Protein AF-A0A6V7J3E6-F1 (afdb_monomer_lite)

pLDDT: mean 88.66, std 9.28, range [53.09, 97.12]

Structure (mmCIF, N/CA/C/O backbone):
data_AF-A0A6V7J3E6-F1
#
_entry.id   AF-A0A6V7J3E6-F1
#
loop_
_atom_site.group_PDB
_atom_site.id
_atom_site.type_symbol
_atom_site.label_atom_id
_atom_site.label_alt_id
_atom_site.label_comp_id
_atom_site.label_asym_id
_atom_site.label_entity_id
_atom_site.label_seq_id
_atom_site.pdbx_PDB_ins_code
_atom_site.Cartn_x
_atom_site.Cartn_y
_atom_site.Cartn_z
_atom_site.occupancy
_atom_site.B_iso_or_equiv
_atom_site.auth_seq_id
_atom_site.auth_comp_id
_atom_site.auth_asym_id
_atom_site.auth_atom_id
_atom_site.pdbx_PDB_model_num
ATOM 1 N N . MET A 1 1 ? -25.220 -3.007 14.028 1.00 53.09 1 MET A N 1
ATOM 2 C CA . MET A 1 1 ? -24.595 -3.687 12.877 1.00 53.09 1 MET A CA 1
ATOM 3 C C . MET A 1 1 ? -23.159 -3.190 12.847 1.00 53.09 1 MET A C 1
ATOM 5 O O . MET A 1 1 ? -22.962 -2.015 12.569 1.00 53.09 1 MET A O 1
ATOM 9 N N . ASP A 1 2 ? -22.19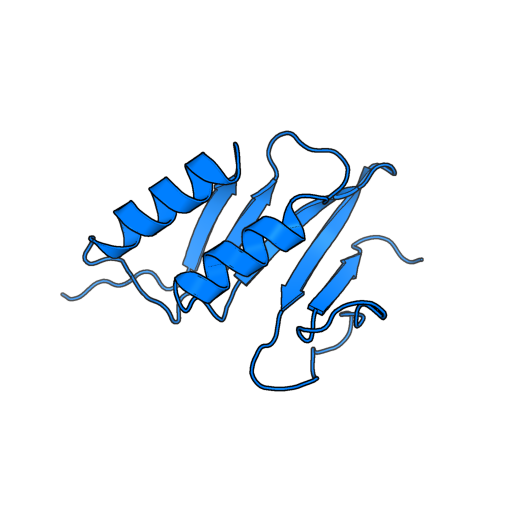5 -4.015 13.258 1.00 71.75 2 ASP A N 1
ATOM 10 C CA . ASP A 1 2 ? -20.779 -3.621 13.319 1.00 71.75 2 ASP A CA 1
ATOM 11 C C . ASP A 1 2 ? -20.167 -3.724 11.921 1.00 71.75 2 ASP A C 1
ATOM 13 O O . ASP A 1 2 ? -19.613 -4.751 11.535 1.00 71.75 2 ASP A O 1
ATOM 17 N N . PHE A 1 3 ? -20.329 -2.667 11.127 1.00 77.75 3 PHE A N 1
ATOM 18 C CA . PHE A 1 3 ? -19.714 -2.589 9.808 1.00 77.75 3 PHE A CA 1
ATOM 19 C C . PHE A 1 3 ? -18.234 -2.219 9.940 1.00 77.75 3 PHE A C 1
ATOM 21 O O . PHE A 1 3 ? -17.891 -1.138 10.426 1.00 77.75 3 PHE A O 1
ATOM 28 N N . ARG A 1 4 ? -17.363 -3.109 9.465 1.00 85.00 4 ARG A N 1
ATOM 29 C CA . ARG A 1 4 ? -15.922 -2.883 9.330 1.00 85.00 4 ARG A CA 1
ATOM 30 C C . ARG A 1 4 ? -15.556 -2.914 7.853 1.00 85.00 4 ARG A C 1
ATOM 32 O O . ARG A 1 4 ? -16.156 -3.666 7.091 1.00 85.00 4 ARG A O 1
ATOM 39 N N . ALA A 1 5 ? -14.586 -2.103 7.443 1.00 89.31 5 ALA A N 1
ATOM 40 C CA . ALA A 1 5 ? -14.147 -2.112 6.055 1.00 89.31 5 ALA A CA 1
ATOM 41 C C . ALA A 1 5 ? -13.396 -3.417 5.746 1.00 89.31 5 ALA A C 1
ATOM 43 O O . ALA A 1 5 ? -12.490 -3.794 6.485 1.00 89.31 5 ALA A O 1
ATOM 44 N N . ASP A 1 6 ? -13.729 -4.081 4.641 1.00 93.81 6 ASP A N 1
ATOM 45 C CA . ASP A 1 6 ? -12.952 -5.222 4.125 1.00 93.81 6 ASP A CA 1
ATOM 46 C C . ASP A 1 6 ? -11.871 -4.782 3.130 1.00 93.81 6 ASP A C 1
ATOM 48 O O . ASP A 1 6 ? -10.875 -5.478 2.913 1.00 93.81 6 ASP A O 1
ATOM 52 N N . THR A 1 7 ? -12.069 -3.618 2.509 1.00 95.31 7 THR A N 1
ATOM 53 C CA . THR A 1 7 ? -11.146 -2.999 1.557 1.00 95.31 7 THR A CA 1
ATOM 54 C C . THR A 1 7 ? -11.096 -1.496 1.796 1.00 95.31 7 THR A C 1
ATOM 56 O O . THR A 1 7 ? -12.129 -0.861 1.999 1.00 95.31 7 THR A O 1
ATOM 59 N N . VAL A 1 8 ? -9.893 -0.932 1.754 1.00 95.56 8 VAL A N 1
ATOM 60 C CA . VAL A 1 8 ? -9.627 0.497 1.905 1.00 95.56 8 VAL A CA 1
ATOM 61 C C . VAL A 1 8 ? -8.740 0.940 0.749 1.00 95.56 8 VAL A C 1
ATOM 63 O O . VAL A 1 8 ? -7.716 0.316 0.482 1.00 95.56 8 VAL A O 1
ATOM 66 N N . ILE A 1 9 ? -9.118 2.021 0.070 1.00 95.69 9 ILE A N 1
ATOM 67 C CA . ILE A 1 9 ? -8.331 2.619 -1.014 1.00 95.69 9 ILE A CA 1
ATOM 68 C C . ILE A 1 9 ? -7.919 4.023 -0.579 1.00 95.69 9 ILE A C 1
ATOM 70 O O . ILE A 1 9 ? -8.763 4.824 -0.179 1.00 95.69 9 ILE A O 1
ATOM 74 N N . LEU A 1 10 ? -6.623 4.317 -0.644 1.00 95.00 10 LEU A N 1
ATOM 75 C CA . LEU A 1 10 ? -6.033 5.578 -0.208 1.00 95.00 10 LEU A CA 1
ATOM 76 C C . LEU A 1 10 ? -5.233 6.191 -1.350 1.00 95.00 10 LEU A C 1
ATOM 78 O O . LEU A 1 10 ? -4.349 5.554 -1.913 1.00 95.00 10 LEU A O 1
ATOM 82 N N . LEU A 1 11 ? -5.507 7.458 -1.647 1.00 94.12 11 LEU A N 1
ATOM 83 C CA . LEU A 1 11 ? -4.679 8.262 -2.540 1.00 94.12 11 LEU A CA 1
ATOM 84 C C . LEU A 1 11 ? -3.573 8.920 -1.710 1.00 94.12 11 LEU A C 1
ATOM 86 O O . LEU A 1 11 ? -3.833 9.844 -0.934 1.00 94.12 11 LEU A O 1
ATOM 90 N N . LYS A 1 12 ? -2.332 8.455 -1.858 1.00 93.38 12 LYS A N 1
ATOM 91 C CA . LYS A 1 12 ? -1.178 9.022 -1.159 1.00 93.38 12 LYS A CA 1
ATOM 92 C C . LYS A 1 12 ? -0.751 10.317 -1.850 1.00 93.38 12 LYS A C 1
ATOM 94 O O . LYS A 1 12 ? -0.232 10.305 -2.960 1.00 93.38 12 LYS A O 1
ATOM 99 N N . ARG A 1 13 ? -0.951 11.442 -1.154 1.00 90.88 13 ARG A N 1
ATOM 100 C CA . ARG A 1 13 ? -0.450 12.776 -1.551 1.00 90.88 13 ARG A CA 1
ATOM 101 C C . ARG A 1 13 ? 0.945 13.069 -1.002 1.00 90.88 13 ARG A C 1
ATOM 103 O O . ARG A 1 13 ? 1.757 13.704 -1.652 1.00 90.88 13 ARG A O 1
ATOM 110 N N . SER A 1 14 ? 1.206 12.617 0.221 1.00 93.00 14 SER A N 1
ATOM 111 C CA . SER A 1 14 ? 2.509 12.652 0.887 1.00 93.00 14 SER A CA 1
ATOM 112 C C . SER A 1 14 ? 2.528 11.575 1.971 1.00 93.00 14 SER A C 1
ATOM 114 O O . SER A 1 14 ? 1.466 11.126 2.415 1.00 93.00 14 SER A O 1
ATOM 116 N N . LEU A 1 15 ? 3.716 11.164 2.423 1.00 94.69 15 LEU A N 1
ATOM 117 C CA . LEU A 1 15 ? 3.839 10.201 3.526 1.00 94.69 15 LEU A CA 1
ATOM 118 C C . LEU A 1 15 ? 3.178 10.720 4.810 1.00 94.69 15 LEU A C 1
ATOM 120 O O . LEU A 1 15 ? 2.466 9.980 5.479 1.00 94.69 15 LEU A O 1
ATOM 124 N N . GLN A 1 16 ? 3.348 12.012 5.109 1.00 95.88 16 GLN A N 1
ATOM 125 C CA . GLN A 1 16 ? 2.758 12.638 6.291 1.00 95.88 16 GLN A CA 1
ATOM 126 C C . GLN A 1 16 ? 1.224 12.622 6.241 1.00 95.88 16 GLN A C 1
ATOM 128 O O . GLN A 1 16 ? 0.569 12.344 7.243 1.00 95.88 16 GLN A O 1
ATOM 133 N N . LYS A 1 17 ? 0.637 12.910 5.070 1.00 94.94 17 LYS A N 1
ATOM 134 C CA . LYS A 1 17 ? -0.819 12.903 4.908 1.00 94.94 17 LYS A CA 1
ATOM 135 C C . LYS A 1 17 ? -1.384 11.487 5.006 1.00 94.94 17 LYS A C 1
ATOM 137 O O . LYS A 1 17 ? -2.380 11.298 5.693 1.00 94.94 17 LYS A O 1
ATOM 142 N N . LEU A 1 18 ? -0.713 10.506 4.398 1.00 95.88 18 LEU A N 1
ATOM 143 C CA . LEU A 1 18 ? -1.084 9.095 4.509 1.00 95.88 18 LEU A CA 1
ATOM 144 C C . LEU A 1 18 ? -1.094 8.620 5.970 1.00 95.88 18 LEU A C 1
ATOM 146 O O . LEU A 1 18 ? -2.064 7.999 6.397 1.00 95.88 18 LEU A O 1
ATOM 150 N N . ASP A 1 19 ? -0.041 8.930 6.731 1.00 97.12 19 ASP A N 1
ATOM 151 C CA . ASP A 1 19 ? 0.054 8.568 8.150 1.00 97.12 19 ASP A CA 1
ATOM 152 C C . ASP A 1 19 ? -1.088 9.193 8.966 1.00 97.12 19 ASP A C 1
ATOM 154 O O . ASP A 1 19 ? -1.808 8.498 9.684 1.00 97.12 19 ASP A O 1
ATOM 158 N N . MET A 1 20 ? -1.346 10.493 8.772 1.00 96.81 20 MET A N 1
ATOM 159 C CA . MET A 1 20 ? -2.471 11.183 9.412 1.00 96.81 20 MET A CA 1
ATOM 160 C C . MET A 1 20 ? -3.831 10.565 9.059 1.00 96.81 20 MET A C 1
ATOM 162 O O . MET A 1 20 ? -4.665 10.382 9.947 1.00 96.81 20 MET A O 1
ATOM 166 N N . ASP A 1 21 ? -4.066 10.243 7.786 1.00 95.44 21 ASP A N 1
ATOM 167 C CA . ASP A 1 21 ? -5.337 9.680 7.321 1.00 95.44 21 ASP A CA 1
ATOM 168 C C . ASP A 1 21 ? -5.574 8.282 7.911 1.00 95.44 21 ASP A C 1
ATOM 170 O O . ASP A 1 21 ? -6.668 7.985 8.399 1.00 95.44 21 ASP A O 1
ATOM 174 N N . LEU A 1 22 ? -4.534 7.446 7.962 1.00 95.81 22 LEU A N 1
ATOM 175 C CA . LEU A 1 22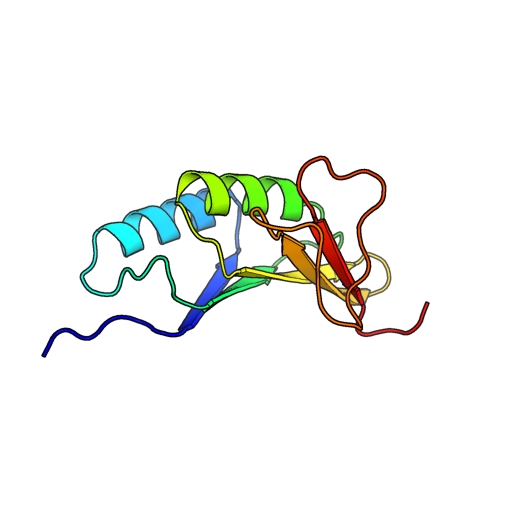 ? -4.597 6.129 8.594 1.00 95.81 22 LEU A CA 1
ATOM 176 C C . LEU A 1 22 ? -4.801 6.220 10.115 1.00 95.81 22 LEU A C 1
ATOM 178 O O . LEU A 1 22 ? -5.616 5.477 10.669 1.00 95.81 22 LEU A O 1
ATOM 182 N N . LEU A 1 23 ? -4.119 7.146 10.797 1.00 96.25 23 LEU A N 1
ATOM 183 C CA . LEU A 1 23 ? -4.301 7.395 12.231 1.00 96.25 23 LEU A CA 1
ATOM 184 C C . LEU A 1 23 ? -5.712 7.889 12.559 1.00 96.25 23 LEU A C 1
ATOM 186 O O . LEU A 1 23 ? -6.273 7.501 13.587 1.00 96.25 23 LEU A O 1
ATOM 190 N N . LEU A 1 24 ? -6.297 8.732 11.705 1.00 95.38 24 LEU A N 1
ATOM 191 C CA . LEU A 1 24 ? -7.677 9.177 11.860 1.00 95.38 24 LEU A CA 1
ATOM 192 C C . LEU A 1 24 ? -8.644 8.011 11.654 1.00 95.38 24 LEU A C 1
ATOM 194 O O . LEU A 1 24 ? -9.511 7.784 12.495 1.00 95.38 24 LEU A O 1
ATOM 198 N N . MET A 1 25 ? -8.457 7.229 10.589 1.00 93.31 25 MET A N 1
ATOM 199 C CA . MET A 1 25 ? -9.285 6.059 10.306 1.00 93.31 25 MET A CA 1
ATOM 200 C C . MET A 1 25 ? -9.224 5.024 11.434 1.00 93.31 25 MET A C 1
ATOM 202 O O . MET A 1 25 ? -10.257 4.459 11.786 1.00 93.31 25 MET A O 1
ATOM 206 N N . LYS A 1 26 ? -8.059 4.832 12.066 1.00 94.38 26 LYS A N 1
ATOM 207 C CA . LYS A 1 26 ? -7.878 3.950 13.231 1.00 94.38 26 LYS A CA 1
ATOM 208 C C . LYS A 1 26 ? -8.758 4.322 14.431 1.00 94.38 26 LYS A C 1
ATOM 210 O O . LYS A 1 26 ? -9.058 3.461 15.252 1.00 94.38 26 LYS A O 1
ATOM 215 N N . LYS A 1 27 ? -9.191 5.583 14.534 1.00 94.62 27 LYS A N 1
ATOM 216 C CA . LYS A 1 27 ? -10.116 6.059 15.579 1.00 94.62 27 LYS A CA 1
ATOM 217 C C . LYS A 1 27 ? -11.590 5.831 15.230 1.00 94.62 27 LYS A C 1
ATOM 219 O O . LYS A 1 27 ? -12.453 6.084 16.064 1.00 94.62 27 LYS A O 1
ATOM 224 N N . THR A 1 28 ? -11.890 5.395 14.009 1.00 92.00 28 THR A N 1
ATOM 225 C CA . THR A 1 28 ? -13.260 5.152 13.544 1.00 92.00 28 THR A CA 1
ATOM 226 C C . THR A 1 28 ? -13.662 3.694 13.745 1.00 92.00 28 THR A C 1
ATOM 228 O O . THR A 1 28 ? -12.819 2.799 13.792 1.00 92.00 28 THR A O 1
ATOM 231 N N . GLN A 1 29 ? -14.970 3.436 13.772 1.00 90.38 29 GLN A N 1
ATOM 232 C CA . GLN A 1 29 ? -15.521 2.075 13.798 1.00 90.38 29 GLN A CA 1
ATOM 233 C C . GLN A 1 29 ? -15.176 1.244 12.546 1.00 90.38 29 GLN A C 1
ATOM 235 O O . GLN A 1 29 ? -15.283 0.022 12.573 1.00 90.38 29 GLN A O 1
ATOM 240 N N . TRP A 1 30 ? -14.749 1.890 11.452 1.00 89.06 30 TRP A N 1
ATOM 241 C CA . TRP A 1 30 ? -14.405 1.218 10.197 1.00 89.06 30 TRP A CA 1
ATOM 242 C C . TRP A 1 30 ? -13.008 0.598 10.211 1.00 89.06 30 TRP A C 1
ATOM 244 O O . TRP A 1 30 ? -12.689 -0.173 9.304 1.00 89.06 30 TRP A O 1
ATOM 254 N N . TRP A 1 31 ? -12.181 0.917 11.216 1.00 93.00 31 TRP A N 1
ATOM 255 C CA . TRP A 1 31 ? -10.831 0.382 11.325 1.00 93.00 31 TRP A CA 1
ATOM 256 C C . TRP A 1 31 ? -10.838 -1.142 11.390 1.00 93.00 31 TRP A C 1
ATOM 258 O O . TRP A 1 31 ? -11.386 -1.764 12.303 1.00 93.00 31 TRP A O 1
ATOM 268 N N . ASN A 1 32 ? -10.144 -1.740 10.432 1.00 92.88 32 ASN A N 1
ATOM 269 C CA . ASN A 1 32 ? -9.941 -3.168 10.362 1.00 92.88 32 ASN A CA 1
ATOM 270 C C . ASN A 1 32 ? -8.503 -3.435 9.922 1.00 92.88 32 ASN A C 1
ATOM 272 O O . ASN A 1 32 ? -8.155 -3.265 8.759 1.00 92.88 32 ASN A O 1
ATOM 276 N N . HIS A 1 33 ? -7.666 -3.867 10.863 1.00 87.44 33 HIS A N 1
ATOM 277 C CA . HIS A 1 33 ? -6.265 -4.201 10.595 1.00 87.44 33 HIS A CA 1
ATOM 278 C C . HIS A 1 33 ? -6.106 -5.399 9.637 1.00 87.44 33 HIS A C 1
ATOM 280 O O . HIS A 1 33 ? -5.043 -5.570 9.045 1.00 87.44 33 HIS A O 1
ATOM 286 N N . MET A 1 34 ? -7.166 -6.199 9.457 1.00 90.06 34 MET A N 1
ATOM 287 C CA . MET A 1 34 ? -7.210 -7.320 8.514 1.00 90.06 34 MET A CA 1
ATOM 288 C C . MET A 1 34 ? -7.727 -6.923 7.124 1.00 90.06 34 MET A C 1
ATOM 290 O O . MET A 1 34 ? -7.664 -7.745 6.207 1.00 90.06 34 MET A O 1
ATOM 294 N N . ALA A 1 35 ? -8.229 -5.693 6.950 1.00 94.62 35 ALA A N 1
ATOM 295 C CA . ALA A 1 35 ? -8.700 -5.202 5.657 1.00 94.62 35 ALA A CA 1
ATOM 296 C C . ALA A 1 35 ? -7.576 -5.187 4.619 1.00 94.62 35 ALA A C 1
ATOM 298 O O . ALA A 1 35 ? -6.397 -5.148 4.963 1.00 94.62 35 ALA A O 1
ATOM 299 N N . ARG A 1 36 ? -7.946 -5.179 3.336 1.00 95.44 36 ARG A N 1
ATOM 300 C CA . ARG A 1 36 ? -7.001 -4.991 2.228 1.00 95.44 36 ARG A CA 1
ATOM 301 C C . ARG A 1 36 ? -6.824 -3.504 1.951 1.00 95.44 36 ARG A C 1
ATOM 303 O O . ARG A 1 36 ? -7.795 -2.826 1.624 1.00 95.44 36 ARG A O 1
ATOM 310 N N . PHE A 1 37 ? -5.600 -3.008 2.057 1.00 96.69 37 PHE A N 1
ATOM 311 C CA . PHE A 1 37 ? -5.268 -1.604 1.841 1.00 96.69 37 PHE A CA 1
ATOM 312 C C . PHE A 1 37 ? -4.599 -1.422 0.481 1.00 96.69 37 PHE A C 1
ATOM 314 O O . PHE A 1 37 ? -3.515 -1.944 0.242 1.00 96.69 37 PHE A O 1
ATOM 321 N N . PHE A 1 38 ? -5.216 -0.644 -0.399 1.00 96.94 38 PHE A N 1
ATOM 322 C CA . PHE A 1 38 ? -4.621 -0.216 -1.659 1.00 96.94 38 PHE A CA 1
ATOM 323 C C . PHE A 1 38 ? -4.177 1.232 -1.518 1.00 96.94 38 PHE A C 1
ATOM 325 O O . PHE A 1 38 ? -5.000 2.121 -1.310 1.00 96.94 38 PHE A O 1
ATOM 332 N N . ILE A 1 39 ? -2.874 1.469 -1.599 1.00 96.81 39 ILE A N 1
ATOM 333 C CA . ILE A 1 39 ? -2.281 2.798 -1.471 1.00 96.81 39 ILE A CA 1
ATOM 334 C C . ILE A 1 39 ? -1.785 3.193 -2.854 1.00 96.81 39 ILE A C 1
ATOM 336 O O . ILE A 1 39 ? -0.906 2.541 -3.407 1.00 96.81 39 ILE A O 1
ATOM 340 N N . LEU A 1 40 ? -2.369 4.236 -3.424 1.00 95.25 40 LEU A N 1
ATOM 341 C CA . LEU A 1 40 ? -2.094 4.671 -4.786 1.00 95.25 40 LEU A CA 1
ATOM 342 C C . LEU A 1 40 ? -1.240 5.936 -4.746 1.00 95.25 40 LEU A C 1
ATOM 344 O O . LEU A 1 40 ? -1.607 6.910 -4.084 1.00 95.25 40 LEU A O 1
ATOM 348 N N . GLU A 1 41 ? -0.109 5.921 -5.441 1.00 90.50 41 GLU A N 1
ATOM 349 C CA . GLU A 1 41 ? 0.699 7.113 -5.675 1.00 90.50 41 GLU A CA 1
ATOM 350 C C . GLU A 1 41 ? -0.066 8.112 -6.545 1.00 90.50 41 GLU A C 1
ATOM 352 O O . GLU A 1 41 ? -0.687 7.726 -7.534 1.00 90.50 41 GLU A O 1
ATOM 357 N N . SER A 1 42 ? -0.032 9.394 -6.175 1.00 79.44 42 SER A N 1
ATOM 358 C CA . SER A 1 42 ? -0.745 10.435 -6.928 1.00 79.44 42 SER A CA 1
ATOM 359 C C . SER A 1 42 ? 0.170 11.382 -7.698 1.00 79.44 42 SER A C 1
ATOM 361 O O . SER A 1 42 ? -0.305 12.008 -8.643 1.00 79.44 42 SER A O 1
ATOM 363 N N . LEU A 1 43 ? 1.444 11.513 -7.305 1.00 70.44 43 LEU A N 1
ATOM 364 C CA . LEU A 1 43 ? 2.326 12.572 -7.815 1.00 70.44 43 LEU A CA 1
ATOM 365 C C . LEU A 1 43 ? 3.748 12.109 -8.173 1.00 70.44 43 LEU A C 1
ATOM 367 O O . LEU A 1 43 ? 4.362 12.722 -9.043 1.00 70.44 43 LEU A O 1
ATOM 371 N N . ASP A 1 44 ? 4.278 11.060 -7.535 1.00 67.81 44 ASP A N 1
ATOM 372 C CA . ASP A 1 44 ? 5.675 10.640 -7.728 1.00 67.81 44 ASP A CA 1
ATOM 373 C C . ASP A 1 44 ? 5.843 9.627 -8.880 1.00 67.81 44 ASP A C 1
ATOM 375 O O . ASP A 1 44 ? 5.084 8.664 -8.988 1.00 67.81 44 ASP A O 1
ATOM 379 N N 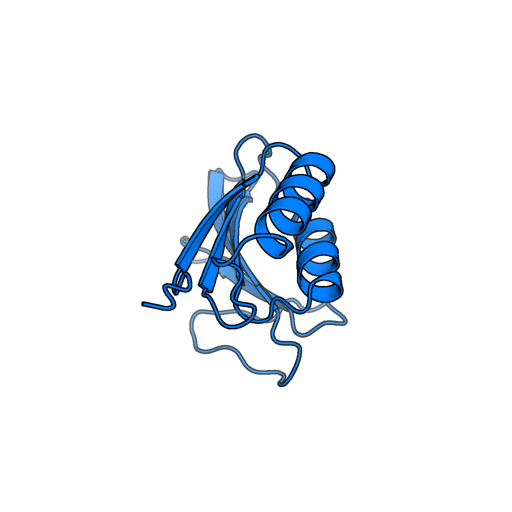. VAL A 1 45 ? 6.890 9.811 -9.698 1.00 71.06 45 VAL A N 1
ATOM 380 C CA . VAL A 1 45 ? 7.221 8.969 -10.874 1.00 71.06 45 VAL A CA 1
ATOM 381 C C . VAL A 1 45 ? 8.489 8.132 -10.637 1.00 71.06 45 VAL A C 1
ATOM 383 O O . VAL A 1 45 ? 9.355 8.012 -11.502 1.00 71.06 45 VAL A O 1
ATOM 386 N N . ASP A 1 46 ? 8.694 7.616 -9.423 1.00 82.75 46 ASP A N 1
ATOM 387 C CA . ASP A 1 46 ? 9.852 6.752 -9.139 1.00 82.75 46 ASP A CA 1
ATOM 388 C C . ASP A 1 46 ? 9.668 5.720 -8.022 1.00 82.75 46 ASP A C 1
ATOM 390 O O . ASP A 1 46 ? 10.639 5.075 -7.621 1.00 82.75 46 ASP A O 1
ATOM 394 N N . CYS A 1 47 ? 8.440 5.533 -7.526 1.00 89.94 47 CYS A N 1
ATOM 395 C CA . CYS A 1 47 ? 8.113 4.529 -6.508 1.00 89.94 47 CYS A CA 1
ATOM 396 C C . CYS A 1 47 ? 8.939 4.613 -5.203 1.00 89.94 47 CYS A C 1
ATOM 398 O O . CYS A 1 47 ? 8.891 3.701 -4.370 1.00 89.94 47 CYS A O 1
ATOM 400 N N . SER A 1 48 ? 9.666 5.712 -4.973 1.00 90.06 48 SER A N 1
ATOM 401 C CA . SER A 1 48 ? 10.595 5.876 -3.843 1.00 90.06 48 SER A CA 1
ATOM 402 C C . SER A 1 48 ? 9.905 5.869 -2.475 1.00 90.06 48 SER A C 1
ATOM 404 O O . SER A 1 48 ? 10.518 5.560 -1.450 1.00 90.06 48 SER A O 1
ATOM 406 N N . SER A 1 49 ? 8.601 6.145 -2.447 1.00 92.50 49 SER A N 1
ATOM 407 C CA . SER A 1 49 ? 7.808 6.216 -1.221 1.00 92.50 49 SER A CA 1
ATOM 408 C C . SER A 1 49 ? 7.497 4.864 -0.584 1.00 92.50 49 SER A C 1
ATOM 410 O O . SER A 1 49 ? 7.050 4.840 0.565 1.00 92.50 49 SER A O 1
ATOM 412 N N . PHE A 1 50 ? 7.756 3.743 -1.266 1.00 92.25 50 PHE A N 1
ATOM 413 C CA . PHE A 1 50 ? 7.428 2.418 -0.737 1.00 92.25 50 PHE A CA 1
ATOM 414 C C . PHE A 1 50 ? 8.038 2.158 0.650 1.00 92.25 50 PHE A C 1
ATOM 416 O O . PHE A 1 50 ? 7.346 1.659 1.532 1.00 92.25 50 PHE A O 1
ATOM 423 N N . SER A 1 51 ? 9.301 2.539 0.879 1.00 90.94 51 SER A N 1
ATOM 424 C CA . SER A 1 51 ? 9.961 2.342 2.181 1.00 90.94 51 SER A CA 1
ATOM 425 C C . SER A 1 51 ? 9.228 3.078 3.313 1.00 90.94 51 SER A C 1
ATOM 427 O O . SER A 1 51 ? 8.942 2.502 4.364 1.00 90.94 51 SER A O 1
ATOM 429 N N . GLY A 1 52 ? 8.835 4.333 3.070 1.00 93.25 52 GLY A N 1
ATOM 430 C CA . GLY A 1 52 ? 8.060 5.124 4.027 1.00 93.25 52 GLY A CA 1
ATOM 431 C C . GLY A 1 52 ? 6.673 4.534 4.282 1.00 93.25 52 GLY A C 1
ATOM 432 O O . GLY A 1 52 ? 6.256 4.418 5.433 1.00 93.25 52 GLY A O 1
ATOM 433 N N . ILE A 1 53 ? 5.988 4.093 3.225 1.00 94.44 53 ILE A N 1
ATOM 434 C CA . ILE A 1 53 ? 4.678 3.436 3.320 1.00 94.44 53 ILE A CA 1
ATOM 435 C C . ILE A 1 53 ? 4.785 2.137 4.120 1.00 94.44 53 ILE A C 1
ATOM 437 O O . ILE A 1 53 ? 4.001 1.933 5.041 1.00 94.44 53 ILE A O 1
ATOM 441 N N . SER A 1 54 ? 5.783 1.300 3.826 1.00 92.00 54 SER A N 1
ATOM 442 C CA . SER A 1 54 ? 6.041 0.054 4.549 1.00 92.00 54 SER A CA 1
ATOM 443 C C . SER A 1 54 ? 6.303 0.286 6.037 1.00 92.00 54 SER A C 1
ATOM 445 O O . SER A 1 54 ? 5.951 -0.570 6.849 1.00 92.00 54 SER A O 1
ATOM 447 N N . ASN A 1 55 ? 6.927 1.406 6.409 1.00 92.75 55 ASN A N 1
ATOM 448 C CA . ASN A 1 55 ? 7.146 1.750 7.811 1.00 92.75 55 ASN A CA 1
ATOM 449 C C . ASN A 1 55 ? 5.835 2.183 8.491 1.00 92.75 55 ASN A C 1
ATOM 451 O O . ASN A 1 55 ? 5.519 1.710 9.580 1.00 92.75 55 ASN A O 1
ATOM 455 N N . ILE A 1 56 ? 5.040 3.030 7.828 1.00 95.19 56 ILE A N 1
ATOM 456 C CA . ILE A 1 56 ? 3.729 3.479 8.327 1.00 95.19 56 ILE A CA 1
ATOM 457 C C . ILE A 1 56 ? 2.787 2.284 8.530 1.00 95.19 56 ILE A C 1
ATOM 459 O O . ILE A 1 56 ? 2.221 2.119 9.612 1.00 95.19 56 ILE A O 1
ATOM 463 N N . THR A 1 57 ? 2.637 1.419 7.522 1.00 93.88 57 THR A N 1
ATOM 464 C CA . THR A 1 57 ? 1.742 0.253 7.600 1.00 93.88 57 THR A CA 1
ATOM 465 C C . THR A 1 57 ? 2.169 -0.701 8.707 1.00 93.88 57 THR A C 1
ATOM 467 O O . THR A 1 57 ? 1.325 -1.142 9.489 1.00 93.88 57 THR A O 1
ATOM 470 N N . ARG A 1 58 ? 3.478 -0.938 8.860 1.00 91.12 58 ARG A N 1
ATOM 471 C CA . ARG A 1 58 ? 4.033 -1.739 9.956 1.00 91.12 58 ARG A CA 1
ATOM 472 C C . ARG A 1 58 ? 3.711 -1.151 11.329 1.00 91.12 58 ARG A C 1
ATOM 474 O O . ARG A 1 58 ? 3.199 -1.873 12.177 1.00 91.12 58 ARG A O 1
ATOM 481 N N . ASN A 1 59 ? 3.947 0.143 11.540 1.00 92.81 59 ASN A N 1
ATOM 482 C CA . ASN A 1 59 ? 3.670 0.808 12.822 1.00 92.81 59 ASN A CA 1
ATOM 483 C C . ASN A 1 59 ? 2.182 0.769 13.205 1.00 92.81 59 ASN A C 1
ATOM 485 O O . ASN A 1 59 ? 1.825 0.851 14.382 1.00 92.81 59 ASN A O 1
ATOM 489 N N . LEU A 1 60 ? 1.303 0.625 12.213 1.00 93.38 60 LEU A N 1
ATOM 490 C CA . LEU A 1 60 ? -0.138 0.517 12.404 1.00 93.38 60 LEU A CA 1
ATOM 491 C C . LEU A 1 60 ? -0.660 -0.927 12.401 1.00 93.38 60 LEU A C 1
ATOM 493 O O . LEU A 1 60 ? -1.870 -1.113 12.521 1.00 93.38 60 LEU A O 1
ATOM 497 N N . ASN A 1 61 ? 0.220 -1.932 12.330 1.00 91.81 61 ASN A N 1
ATOM 498 C CA . ASN A 1 61 ? -0.126 -3.353 12.218 1.00 91.81 61 ASN A CA 1
ATOM 499 C C . ASN A 1 61 ? -1.029 -3.673 11.010 1.00 91.81 61 ASN A C 1
ATOM 501 O O . ASN A 1 61 ? -1.891 -4.547 11.083 1.00 91.81 61 ASN A O 1
ATOM 505 N N . ILE A 1 62 ? -0.844 -2.959 9.898 1.00 93.12 62 ILE A N 1
ATOM 506 C CA . ILE A 1 62 ? -1.496 -3.249 8.619 1.00 93.12 62 ILE A CA 1
ATOM 507 C C . ILE A 1 62 ? -0.635 -4.268 7.874 1.00 93.12 62 ILE A C 1
ATOM 509 O O . ILE A 1 62 ? 0.453 -3.946 7.398 1.00 93.12 62 ILE A O 1
ATOM 513 N N . ILE A 1 63 ? -1.133 -5.498 7.767 1.00 89.31 63 ILE A N 1
ATOM 514 C CA . ILE A 1 63 ? -0.404 -6.610 7.137 1.00 89.31 63 ILE A CA 1
ATOM 515 C C . ILE A 1 63 ? -0.753 -6.713 5.647 1.00 89.31 63 ILE A C 1
ATOM 517 O O . ILE A 1 63 ? 0.115 -6.949 4.813 1.00 89.31 63 ILE A O 1
ATOM 521 N N . ASN A 1 64 ? -2.023 -6.491 5.302 1.00 92.56 64 ASN A N 1
ATOM 522 C CA . ASN A 1 64 ? -2.541 -6.684 3.952 1.00 92.56 64 ASN A CA 1
ATOM 523 C C . ASN A 1 64 ? -2.565 -5.356 3.192 1.00 92.56 64 ASN A C 1
ATOM 525 O O . ASN A 1 64 ? -3.604 -4.699 3.131 1.00 92.56 64 ASN A O 1
ATOM 529 N N . PHE A 1 65 ? -1.437 -4.956 2.603 1.00 94.94 65 PHE A N 1
ATOM 530 C CA . PHE A 1 65 ? -1.396 -3.772 1.746 1.00 94.94 65 PHE A CA 1
ATOM 531 C C . PHE A 1 65 ? -0.716 -4.017 0.401 1.00 94.94 65 PHE A C 1
ATOM 533 O O . PHE A 1 65 ? 0.188 -4.843 0.275 1.00 94.94 65 PHE A O 1
ATOM 540 N N . VAL A 1 66 ? -1.140 -3.247 -0.596 1.00 95.69 66 VAL A N 1
ATOM 541 C CA . VAL A 1 66 ? -0.482 -3.106 -1.892 1.00 95.69 66 VAL A CA 1
ATOM 542 C C . VAL A 1 66 ? -0.288 -1.619 -2.149 1.00 95.69 66 VAL A C 1
ATOM 544 O O . VAL A 1 66 ? -1.244 -0.844 -2.106 1.00 95.69 66 VAL A O 1
ATOM 547 N N . TYR A 1 67 ? 0.952 -1.221 -2.403 1.00 95.88 67 TYR A N 1
ATOM 548 C CA . TYR A 1 67 ? 1.284 0.105 -2.907 1.00 95.88 67 TYR A CA 1
ATOM 549 C C . TYR A 1 67 ? 1.412 0.046 -4.426 1.00 95.88 67 TYR A C 1
ATOM 551 O O . TYR A 1 67 ? 2.115 -0.817 -4.942 1.00 95.88 67 TYR A O 1
ATOM 559 N N . MET A 1 68 ? 0.732 0.948 -5.125 1.00 95.06 68 MET A N 1
ATOM 560 C CA . MET A 1 68 ? 0.794 1.095 -6.575 1.00 95.06 68 MET A CA 1
ATOM 561 C C . MET A 1 68 ? 1.415 2.444 -6.915 1.00 95.06 68 MET A C 1
ATOM 563 O O . MET A 1 68 ? 1.003 3.471 -6.376 1.00 95.06 68 MET A O 1
ATOM 567 N N . CYS A 1 69 ? 2.370 2.439 -7.832 1.00 93.81 69 CYS A N 1
ATOM 568 C CA . CYS A 1 69 ? 3.044 3.634 -8.319 1.00 93.81 69 CYS A CA 1
ATOM 569 C C . CYS A 1 69 ? 3.424 3.479 -9.787 1.00 93.81 69 CYS A C 1
ATOM 571 O O . CYS A 1 69 ? 3.274 2.408 -10.375 1.00 93.81 69 CYS A O 1
ATOM 573 N N . VAL A 1 70 ? 3.911 4.573 -10.361 1.00 91.44 70 VAL A N 1
ATOM 574 C CA . VAL A 1 70 ? 4.470 4.598 -11.706 1.00 91.44 70 VAL A CA 1
ATOM 575 C C . VAL A 1 70 ? 5.973 4.820 -11.582 1.00 91.44 70 VAL A C 1
ATOM 577 O O . VAL A 1 70 ? 6.409 5.716 -10.856 1.00 91.44 70 VAL A O 1
ATOM 580 N N . A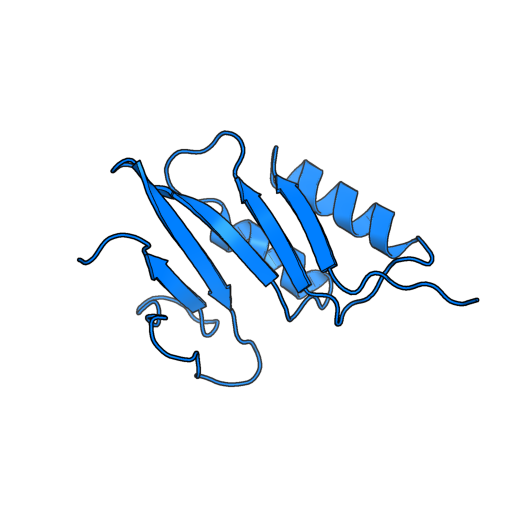SP A 1 71 ? 6.767 3.976 -12.233 1.00 89.81 71 ASP A N 1
ATOM 581 C CA . ASP A 1 71 ? 8.219 4.124 -12.259 1.00 89.81 71 ASP A CA 1
ATOM 582 C C . ASP A 1 71 ? 8.671 5.178 -13.289 1.00 89.81 71 ASP A C 1
ATOM 584 O O . ASP A 1 71 ? 7.876 5.735 -14.049 1.00 89.81 71 ASP A O 1
ATOM 588 N N . ARG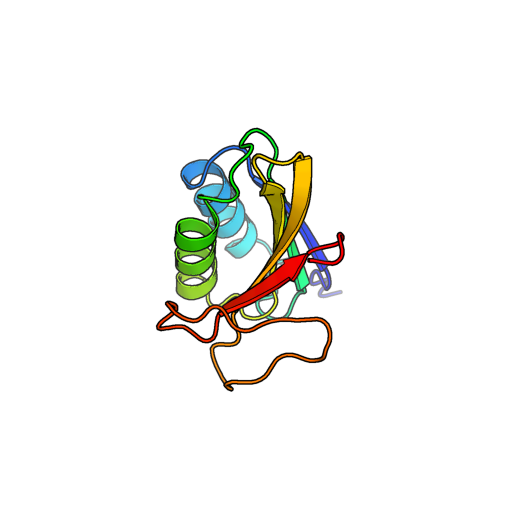 A 1 72 ? 9.981 5.439 -13.355 1.00 89.62 72 ARG A N 1
ATOM 589 C CA . ARG A 1 72 ? 10.554 6.420 -14.298 1.00 89.62 72 ARG A CA 1
ATOM 590 C C . ARG A 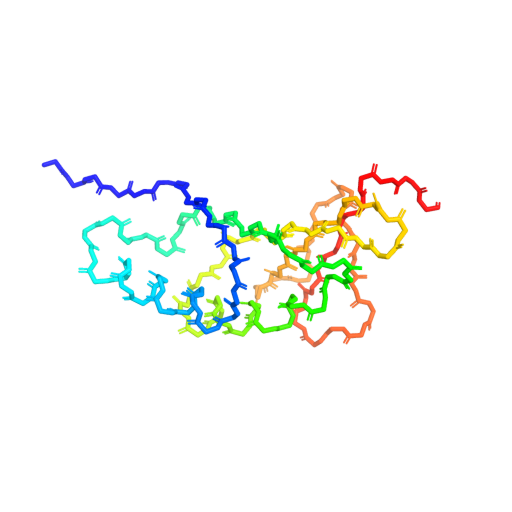1 72 ? 10.402 6.030 -15.770 1.00 89.62 72 ARG A C 1
ATOM 592 O O . ARG A 1 72 ? 10.586 6.883 -16.633 1.00 89.62 72 ARG A O 1
ATOM 599 N N . ALA A 1 73 ? 10.108 4.766 -16.056 1.00 89.44 73 ALA A N 1
ATOM 600 C CA . ALA A 1 73 ? 9.831 4.261 -17.393 1.00 89.44 73 ALA A CA 1
ATOM 601 C C . ALA A 1 73 ? 8.325 4.283 -17.726 1.00 89.44 73 ALA A C 1
ATOM 603 O O . ALA A 1 73 ? 7.932 3.810 -18.789 1.00 89.44 73 ALA A O 1
ATOM 604 N N . ASN A 1 74 ? 7.491 4.889 -16.870 1.00 88.06 74 ASN A N 1
ATOM 605 C CA . ASN A 1 74 ? 6.030 4.911 -16.964 1.00 88.06 74 ASN A CA 1
ATOM 606 C C . ASN A 1 74 ? 5.363 3.532 -16.832 1.00 88.06 74 ASN A C 1
ATOM 608 O O . ASN A 1 74 ? 4.233 3.332 -17.287 1.00 88.06 74 ASN A O 1
ATOM 612 N N . HIS A 1 75 ? 6.028 2.581 -16.182 1.00 90.25 75 HIS A N 1
ATOM 613 C CA . HIS A 1 75 ? 5.455 1.284 -15.866 1.00 90.25 75 HIS A CA 1
ATOM 614 C C . HIS A 1 75 ? 4.710 1.330 -14.537 1.00 90.25 75 HIS A C 1
ATOM 616 O O . HIS A 1 75 ? 5.172 1.935 -13.568 1.00 90.25 75 HIS A O 1
ATOM 622 N N . VAL A 1 76 ? 3.553 0.665 -14.478 1.00 91.56 76 VAL A N 1
ATOM 623 C CA . VAL A 1 76 ? 2.847 0.477 -13.209 1.00 91.56 76 VAL A CA 1
ATOM 624 C C . VAL A 1 76 ? 3.541 -0.634 -12.438 1.00 91.56 76 VAL A C 1
ATOM 626 O O . VAL A 1 76 ? 3.592 -1.783 -12.891 1.00 91.56 76 VAL A O 1
ATOM 629 N N . GLU A 1 77 ? 4.021 -0.273 -11.257 1.00 93.12 77 GLU A N 1
ATOM 630 C CA . GLU A 1 77 ? 4.674 -1.160 -10.310 1.00 93.12 77 GLU A CA 1
ATOM 631 C C . GLU A 1 77 ? 3.794 -1.331 -9.074 1.00 93.12 77 GLU A C 1
ATOM 633 O O . GLU A 1 77 ? 3.216 -0.375 -8.543 1.00 93.12 77 GLU A O 1
ATOM 638 N N . LEU A 1 78 ? 3.713 -2.569 -8.598 1.00 94.56 78 LEU A N 1
ATOM 639 C CA . LEU A 1 78 ? 3.049 -2.927 -7.355 1.00 94.56 78 LEU A CA 1
ATOM 640 C C . LEU A 1 78 ? 4.082 -3.390 -6.342 1.00 94.56 78 LEU A C 1
ATOM 642 O O . LEU A 1 78 ? 4.970 -4.176 -6.665 1.00 94.56 78 LEU A O 1
ATOM 646 N N . TYR A 1 79 ? 3.914 -2.972 -5.095 1.00 94.19 79 TYR A N 1
ATOM 647 C CA . TYR A 1 79 ? 4.768 -3.375 -3.990 1.00 94.19 79 TYR A CA 1
ATOM 648 C C . TYR A 1 79 ? 3.949 -3.857 -2.800 1.00 94.19 79 TYR A C 1
ATOM 650 O O . TYR A 1 79 ? 2.898 -3.304 -2.472 1.00 94.19 79 TYR A O 1
ATOM 658 N N . THR A 1 80 ? 4.467 -4.866 -2.112 1.00 94.06 80 THR A N 1
ATOM 659 C CA . THR A 1 80 ? 3.917 -5.368 -0.852 1.00 94.06 80 THR A CA 1
ATOM 660 C C . THR A 1 80 ? 5.036 -5.911 0.036 1.00 94.06 80 THR A C 1
ATOM 662 O O . THR A 1 80 ? 6.188 -6.033 -0.389 1.00 94.06 80 THR A O 1
ATOM 665 N N . SER A 1 81 ? 4.713 -6.234 1.284 1.00 90.94 81 SER A N 1
ATOM 666 C CA . SER A 1 81 ? 5.629 -6.902 2.206 1.00 90.94 81 SER A CA 1
ATOM 667 C C . SER A 1 81 ? 4.901 -7.986 2.985 1.00 90.94 81 SER A C 1
ATOM 669 O O . SER A 1 81 ? 3.805 -7.733 3.483 1.00 90.94 81 SER A O 1
ATOM 671 N N . ASN A 1 82 ? 5.531 -9.146 3.158 1.00 87.69 82 ASN A N 1
ATOM 672 C CA . ASN A 1 82 ? 5.005 -10.223 3.993 1.00 87.69 82 ASN A CA 1
ATOM 673 C C . ASN A 1 82 ? 5.842 -10.353 5.279 1.00 87.69 82 ASN A C 1
ATOM 675 O O . ASN A 1 82 ? 6.900 -10.982 5.267 1.00 87.69 82 ASN A O 1
ATOM 679 N N . PRO A 1 83 ? 5.397 -9.789 6.416 1.00 82.38 83 PRO A N 1
ATOM 680 C CA . PRO A 1 83 ? 6.177 -9.828 7.650 1.00 82.38 83 PRO A CA 1
ATOM 681 C C . PRO A 1 83 ? 6.237 -11.221 8.299 1.00 82.38 83 PRO A C 1
ATOM 683 O O . PRO A 1 83 ? 6.975 -11.390 9.265 1.00 82.38 83 PRO A O 1
ATOM 686 N N . ILE A 1 84 ? 5.459 -12.197 7.815 1.00 83.19 84 ILE A N 1
ATOM 687 C CA . ILE A 1 84 ? 5.311 -13.519 8.440 1.00 83.19 84 ILE A CA 1
ATOM 688 C C . ILE A 1 84 ? 6.206 -14.548 7.752 1.00 83.19 84 ILE A C 1
ATOM 690 O O . ILE A 1 84 ? 6.931 -15.283 8.419 1.00 83.19 84 ILE A O 1
ATOM 694 N N . THR A 1 85 ? 6.152 -14.619 6.421 1.00 85.56 85 THR A N 1
ATOM 695 C CA . THR A 1 85 ? 6.879 -15.626 5.640 1.00 85.56 85 THR A CA 1
ATOM 696 C C . THR A 1 85 ? 7.631 -15.004 4.477 1.00 85.56 85 THR A C 1
ATOM 698 O O . THR A 1 85 ? 7.239 -13.969 3.940 1.00 85.56 85 THR A O 1
ATOM 701 N N . ASP A 1 86 ? 8.710 -15.666 4.059 1.00 87.75 86 ASP A N 1
ATOM 702 C CA . ASP A 1 86 ? 9.426 -15.329 2.830 1.00 87.75 86 ASP A CA 1
ATOM 703 C C . ASP A 1 86 ? 8.728 -15.945 1.608 1.00 87.75 86 ASP A C 1
ATOM 705 O O . ASP A 1 86 ? 9.279 -16.775 0.887 1.00 87.75 86 ASP A O 1
ATOM 709 N N . TYR A 1 87 ? 7.457 -15.593 1.422 1.00 87.38 87 TYR A N 1
ATOM 710 C CA . TYR A 1 87 ? 6.659 -16.071 0.306 1.00 87.38 87 TYR A CA 1
ATOM 711 C C . TYR A 1 87 ? 5.711 -14.993 -0.218 1.00 87.38 87 TYR A C 1
ATOM 713 O O . TYR A 1 87 ? 4.975 -14.358 0.543 1.00 87.38 87 TYR A O 1
ATOM 721 N N . ALA A 1 88 ? 5.672 -14.881 -1.544 1.00 87.56 88 ALA A N 1
ATOM 722 C CA . ALA A 1 88 ? 4.591 -14.267 -2.295 1.00 87.56 88 ALA A CA 1
ATOM 723 C C . ALA A 1 88 ? 4.258 -15.164 -3.499 1.00 87.56 88 ALA A C 1
ATOM 725 O O . ALA A 1 88 ? 5.159 -15.798 -4.056 1.00 87.56 88 ALA A O 1
ATOM 726 N N . PRO A 1 89 ? 2.979 -15.254 -3.902 1.00 87.56 89 PRO A N 1
ATOM 727 C CA . PRO A 1 89 ? 2.597 -16.026 -5.077 1.00 87.56 89 PRO A CA 1
ATOM 728 C C . PRO A 1 89 ? 3.236 -15.440 -6.343 1.00 87.56 89 PRO A C 1
ATOM 730 O O . PRO A 1 89 ? 3.457 -14.237 -6.436 1.00 87.56 89 PRO A O 1
ATOM 733 N N . GLN A 1 90 ? 3.484 -16.262 -7.362 1.00 86.88 90 GLN A N 1
ATOM 734 C CA . GLN A 1 90 ? 3.792 -15.730 -8.696 1.00 86.88 90 GLN A CA 1
ATOM 735 C C . GLN A 1 90 ? 2.609 -14.870 -9.182 1.00 86.88 90 GLN A C 1
ATOM 737 O O . GLN A 1 90 ? 1.462 -15.241 -8.909 1.00 86.88 90 GLN A O 1
ATOM 742 N N . PRO A 1 91 ? 2.835 -13.730 -9.865 1.00 89.81 91 PRO A N 1
ATOM 743 C CA . PRO A 1 91 ? 4.080 -13.252 -10.497 1.00 89.81 91 PRO A CA 1
ATOM 744 C C . PRO A 1 91 ? 4.956 -12.304 -9.643 1.00 89.81 91 PRO A C 1
ATOM 746 O O . PRO A 1 91 ? 5.727 -11.511 -10.189 1.00 89.81 91 PRO A O 1
ATOM 749 N N . TRP A 1 92 ? 4.830 -12.316 -8.314 1.00 92.25 92 TRP A N 1
ATOM 750 C CA . TRP A 1 92 ? 5.605 -11.425 -7.448 1.00 92.25 92 TRP A CA 1
ATOM 751 C C . TRP A 1 92 ? 7.082 -11.835 -7.361 1.00 92.25 92 TRP A C 1
ATOM 753 O O . TRP A 1 92 ? 7.416 -13.005 -7.179 1.00 92.25 92 TRP A O 1
ATOM 763 N N . GLN A 1 93 ? 7.974 -10.848 -7.432 1.00 92.31 93 GLN A N 1
ATOM 764 C CA . GLN A 1 93 ? 9.421 -11.026 -7.340 1.00 92.31 93 GLN A CA 1
ATOM 765 C C . GLN A 1 93 ? 9.944 -10.459 -6.023 1.00 92.31 93 GLN A C 1
ATOM 767 O O . GLN A 1 93 ? 9.638 -9.321 -5.661 1.00 92.31 93 GLN A O 1
ATOM 772 N N . LYS A 1 94 ? 10.760 -11.237 -5.305 1.00 91.00 94 LYS A N 1
ATOM 773 C CA . LYS A 1 94 ? 11.411 -10.765 -4.081 1.00 91.00 94 LYS A CA 1
ATOM 774 C C . LYS A 1 94 ? 12.450 -9.693 -4.413 1.00 91.00 94 LYS A C 1
ATOM 776 O O . LYS A 1 94 ? 13.258 -9.854 -5.323 1.00 91.00 94 LYS A O 1
ATOM 781 N N . MET A 1 95 ? 12.461 -8.614 -3.639 1.00 89.19 95 MET A N 1
ATOM 782 C CA . MET A 1 95 ? 13.450 -7.545 -3.770 1.00 89.19 95 MET A CA 1
ATOM 783 C C . MET A 1 95 ? 14.735 -7.920 -3.014 1.00 89.19 95 MET A C 1
ATOM 785 O O . MET A 1 95 ? 14.736 -7.978 -1.781 1.00 89.19 95 MET A O 1
ATOM 789 N N . ASN A 1 96 ? 15.832 -8.126 -3.754 1.00 72.44 96 ASN A N 1
ATOM 790 C CA . ASN A 1 96 ? 17.116 -8.659 -3.259 1.00 72.44 96 ASN A CA 1
ATOM 791 C C . ASN A 1 96 ? 17.771 -7.865 -2.108 1.00 72.44 96 ASN A C 1
ATOM 793 O O . ASN A 1 96 ? 18.565 -8.429 -1.365 1.00 72.44 96 ASN A O 1
ATOM 797 N N . ASN A 1 97 ? 17.409 -6.591 -1.912 1.00 65.12 97 ASN A N 1
ATOM 798 C CA . ASN A 1 97 ? 18.008 -5.704 -0.901 1.00 65.12 97 ASN A CA 1
ATOM 799 C C . ASN A 1 97 ? 17.042 -5.322 0.234 1.00 65.12 97 ASN A C 1
ATOM 801 O O . ASN A 1 97 ? 17.212 -4.289 0.880 1.00 65.12 97 ASN A O 1
ATOM 805 N N . SER A 1 98 ? 15.995 -6.114 0.467 1.00 60.62 98 SER A N 1
ATOM 806 C CA . SER A 1 98 ? 15.004 -5.820 1.503 1.00 60.62 98 SER A CA 1
ATOM 807 C C . SER A 1 98 ? 15.185 -6.711 2.732 1.00 60.62 98 SER A C 1
ATOM 809 O O . SER A 1 98 ? 15.128 -7.933 2.644 1.00 60.62 98 SER A O 1
ATOM 811 N N . GLN A 1 99 ? 15.344 -6.105 3.913 1.00 61.81 99 GLN A N 1
ATOM 812 C CA . GLN A 1 99 ? 15.343 -6.842 5.188 1.00 61.81 99 GLN A CA 1
ATOM 813 C C . GLN A 1 99 ? 13.958 -7.427 5.541 1.00 61.81 99 GLN A C 1
ATOM 815 O O . GLN A 1 99 ? 13.837 -8.206 6.476 1.00 61.81 99 GLN A O 1
ATOM 820 N N . ASN A 1 100 ? 12.904 -7.037 4.815 1.00 69.12 100 ASN A N 1
ATOM 821 C CA . ASN A 1 100 ? 11.511 -7.137 5.251 1.00 69.12 100 ASN A CA 1
ATOM 822 C C . ASN A 1 100 ? 10.602 -7.897 4.269 1.00 69.12 100 ASN A C 1
ATOM 824 O O . ASN A 1 100 ? 9.477 -7.450 4.059 1.00 69.12 100 ASN A O 1
ATOM 828 N N . ASN A 1 101 ? 11.076 -9.002 3.668 1.00 87.62 101 ASN A N 1
ATOM 829 C CA . ASN A 1 101 ? 10.307 -9.839 2.724 1.00 87.62 101 ASN A CA 1
ATOM 830 C C . ASN A 1 101 ? 9.432 -8.979 1.800 1.00 87.62 101 ASN A C 1
ATOM 832 O O . ASN A 1 101 ? 8.199 -9.017 1.848 1.00 87.62 101 ASN A O 1
ATOM 836 N N . VAL A 1 102 ? 10.094 -8.089 1.061 1.00 91.44 102 VAL A N 1
ATOM 837 C CA . VAL A 1 102 ? 9.430 -7.156 0.156 1.00 91.44 102 VAL A CA 1
ATOM 838 C C . VAL A 1 102 ? 9.331 -7.801 -1.207 1.00 91.44 102 VAL A C 1
ATOM 840 O O . VAL A 1 102 ? 10.304 -8.372 -1.711 1.00 91.44 102 VAL A O 1
ATOM 843 N N . TYR A 1 103 ? 8.171 -7.631 -1.822 1.00 93.50 103 TYR A N 1
ATOM 844 C CA . TYR A 1 103 ? 7.896 -8.140 -3.148 1.00 93.50 103 TYR A CA 1
ATOM 845 C C . TYR A 1 103 ? 7.430 -7.022 -4.061 1.00 93.50 103 TYR A C 1
ATOM 847 O O . TYR A 1 103 ? 6.714 -6.111 -3.641 1.00 93.50 103 TYR A O 1
ATOM 855 N N . ARG A 1 104 ? 7.839 -7.128 -5.320 1.00 93.19 104 ARG A N 1
ATOM 856 C CA . ARG A 1 104 ? 7.458 -6.236 -6.405 1.00 93.19 104 ARG A CA 1
ATOM 857 C C . ARG A 1 104 ? 6.790 -7.041 -7.511 1.00 93.19 104 ARG A C 1
ATOM 859 O O . ARG A 1 104 ? 7.227 -8.151 -7.814 1.00 93.19 104 ARG A O 1
ATOM 866 N N . HIS A 1 105 ? 5.770 -6.475 -8.131 1.00 92.50 105 HIS A N 1
ATOM 867 C CA . HIS A 1 105 ? 5.208 -6.976 -9.373 1.00 92.50 105 HIS A CA 1
ATOM 868 C C . HIS A 1 105 ? 5.110 -5.831 -10.379 1.00 92.50 105 HIS A C 1
ATOM 870 O O . HIS A 1 105 ? 4.434 -4.839 -10.113 1.00 92.50 105 HIS A O 1
ATOM 876 N N . SER A 1 106 ? 5.770 -5.997 -11.525 1.00 87.31 106 SER A N 1
ATOM 877 C CA . SER A 1 106 ? 5.632 -5.085 -12.655 1.00 87.31 106 SER A CA 1
ATOM 878 C C . SER A 1 106 ? 4.529 -5.577 -13.577 1.00 87.31 106 SER A C 1
ATOM 880 O O . SER A 1 106 ? 4.445 -6.768 -13.885 1.00 87.31 106 SER A O 1
ATOM 882 N N . THR A 1 107 ? 3.699 -4.649 -14.041 1.00 79.94 107 THR A N 1
ATOM 883 C CA . THR A 1 107 ? 2.696 -4.930 -15.079 1.00 79.94 107 THR A CA 1
ATOM 884 C C . THR A 1 107 ? 3.312 -5.094 -16.471 1.00 79.94 107 THR A C 1
ATOM 886 O O . THR A 1 107 ? 2.620 -5.526 -17.393 1.00 79.94 107 THR A O 1
ATOM 889 N N . TYR A 1 108 ? 4.608 -4.801 -16.615 1.00 74.38 108 TYR A N 1
ATOM 890 C CA . TYR A 1 108 ? 5.363 -4.967 -17.848 1.00 74.38 108 TYR A CA 1
ATOM 891 C C . TYR A 1 108 ? 6.381 -6.110 -17.696 1.00 74.38 108 TYR A C 1
ATOM 893 O O . TYR A 1 108 ? 7.060 -6.199 -16.671 1.00 74.38 108 TYR A O 1
ATOM 901 N N . PRO A 1 109 ? 6.493 -7.016 -18.684 1.00 63.03 109 PRO A N 1
ATOM 902 C CA . PRO A 1 109 ? 7.515 -8.054 -18.665 1.00 63.03 109 PRO A CA 1
ATOM 903 C C . PRO A 1 109 ? 8.907 -7.420 -18.811 1.00 63.03 109 PRO A C 1
ATOM 905 O O . PRO A 1 109 ? 9.144 -6.644 -19.735 1.00 63.03 109 PRO A O 1
ATOM 908 N N . SER A 1 110 ? 9.794 -7.750 -17.872 1.00 59.53 110 SER A N 1
ATOM 909 C CA . SER A 1 110 ? 11.220 -7.391 -17.858 1.00 59.53 110 SER A CA 1
ATOM 910 C C . SER A 1 110 ? 12.029 -8.131 -18.912 1.00 59.53 110 SER A C 1
ATOM 912 O O . SER A 1 110 ? 11.781 -9.355 -19.031 1.00 59.53 110 SER A O 1
#

Secondary structure (DSSP, 8-state):
-----SEEEEEES-HHHHHHHHHHHHTSTT--TTSEEEEEESS-SS-TTHHHHHHHHHHTT--SEEEEEE-TTS-EEEEEE-SS-S---TT-EE-TT-TT-EEEEESS--

Organism: NCBI:txid1563983

Radius of gyration: 14.08 Å; chains: 1; bounding box: 43×29×34 Å

Foldseek 3Di:
DQAAAQEEEEEDPDLVVVLVVLVVVCPDSRDDLNHAYEYEYDDDAACPCPVSVVVSNVVVNNQHYWYWHHHVVRWIKIKHFHQPDLDDDPPWDADPPDPTSMTMDIPDDD

Sequence (110 aa):
MDFRADTVILLKRSLQKLDMDLLLMKKTQWWNHMARFFILESLDVDCSSFSGISNITRNLNIINFVYMCVDRANHVELYTSNPITDYAPQPWQKMNNSQNNVYRHSTYPS